Protein AF-K1SS74-F1 (afdb_monomer)

Foldseek 3Di:
DPQDPDPLDDQWRKDKDKDWDWDDDPDPDTDIDIAIEIETEEQAEPVSLVSCLVCVVVCCVVVVHDAYEYEHQRYHNGAADAPVSVVSCVVSVHQAYEYEPRNPVDPRCVVCVPPPRYDYPPVD

pLDDT: mean 86.56, std 16.72, range [30.09, 98.62]

Nearest PDB structures (foldseek):
  4b2o-assembly1_D  TM=9.610E-01  e=1.697E-08  Bacillus subtilis subsp. subtilis str. 168
  2cv9-assembly1_A  TM=9.437E-01  e=5.840E-08  Thermus thermophilus HB8
  1t71-assembly1_A  TM=9.663E-01  e=2.969E-07  Mycoplasmoides pneumoniae M129
  1t70-assembly4_H  TM=9.285E-01  e=5.689E-07  Deinococcus radiodurans R1 = ATCC 13939 = DSM 20539
  3l50-assembly2_B  TM=3.548E-01  e=5.535E-01  Homo sapiens

Sequence (124 aa):
MQNKKGPYGSFFVVIIVKFCYNKKGLFKQKRRIKLKILAIGDIVGEEGVRKAKEELPKIKQEEKIDFVIVNAENSAGGMGITTKIFNELKSMQVDVITMGNHTWGKKDIFGFINDKMLIIPANY

Radius of gyration: 16.4 Å; Cα contacts (8 Å, |Δi|>4): 217; chains: 1; bounding box: 48×27×38 Å

Solvent-accessible surface area (backbone 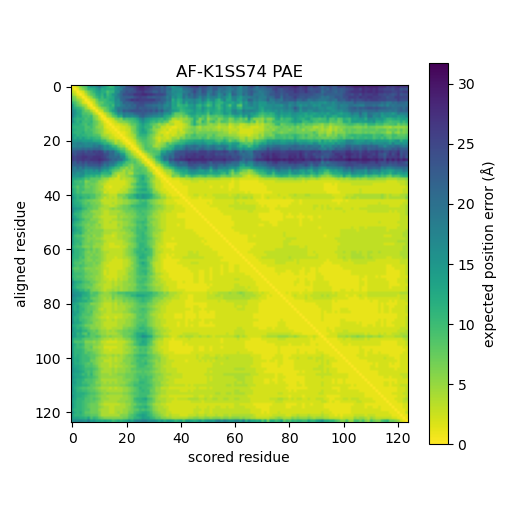atoms only — not comparable to full-atom values): 7114 Å² total; per-residue (Å²): 134,80,89,58,92,55,96,74,55,98,78,59,62,64,44,78,48,77,47,74,50,76,51,86,53,101,57,100,55,84,51,74,49,74,47,31,37,38,40,38,47,68,26,48,15,62,68,32,52,54,49,47,69,66,45,49,63,52,52,37,62,78,68,58,49,74,43,33,36,35,28,37,23,18,29,36,86,56,37,1,37,41,61,67,57,54,52,51,48,52,73,68,69,47,62,33,40,35,41,48,97,32,49,78,57,28,77,46,35,77,80,51,63,84,37,92,45,50,43,66,58,92,86,116

InterPro domains:
  IPR005235 Metallophosphoesterase, YmdB-like [PF13277] (38-124)
  IPR005235 Metallophosphoesterase, YmdB-like [PTHR36303] (35-124)
  IPR029052 Metallo-dependent phosphatase-like [G3DSA:3.60.21.10] (32-124)
  IPR029052 Metallo-dependent phosphatase-like [SSF56300] (35-124)

Structure (mmCIF, N/CA/C/O backbone):
data_AF-K1SS74-F1
#
_entry.id   AF-K1SS74-F1
#
loop_
_atom_site.group_PDB
_atom_site.id
_atom_site.type_symbol
_atom_site.label_atom_id
_atom_site.label_alt_id
_atom_site.label_comp_id
_atom_site.label_asym_id
_atom_site.label_entity_id
_atom_site.label_seq_id
_atom_site.pdbx_PDB_ins_code
_atom_site.Cartn_x
_atom_site.Cartn_y
_atom_site.Cartn_z
_atom_site.occupancy
_atom_site.B_iso_or_equiv
_atom_site.auth_seq_id
_atom_site.auth_comp_id
_atom_site.auth_asym_id
_atom_site.auth_atom_id
_atom_site.pdbx_PDB_model_num
ATOM 1 N N . MET A 1 1 ? -13.014 16.930 8.541 1.00 36.34 1 MET A N 1
ATOM 2 C CA . MET A 1 1 ? -11.717 16.299 8.217 1.00 36.34 1 MET A CA 1
ATOM 3 C C . MET A 1 1 ? -10.726 16.724 9.289 1.00 36.34 1 MET A C 1
ATOM 5 O O . MET A 1 1 ? -10.621 17.917 9.528 1.00 36.34 1 MET A O 1
ATOM 9 N N . GLN A 1 2 ? -10.087 15.798 10.008 1.00 30.09 2 GLN A N 1
ATOM 10 C CA . GLN A 1 2 ? -9.006 16.161 10.932 1.00 30.09 2 GLN A CA 1
ATOM 11 C C . GLN A 1 2 ? -7.688 15.980 10.182 1.00 30.09 2 GLN A C 1
ATOM 13 O O . GLN A 1 2 ? -7.180 14.869 10.115 1.00 30.09 2 GLN A O 1
ATOM 18 N N . ASN A 1 3 ? -7.170 17.055 9.585 1.00 37.59 3 ASN A N 1
ATOM 19 C CA . ASN A 1 3 ? -5.815 17.071 9.039 1.00 37.59 3 ASN A CA 1
ATOM 20 C C . ASN A 1 3 ? -4.864 17.396 10.198 1.00 37.59 3 ASN A C 1
ATOM 22 O O . ASN A 1 3 ? -4.495 18.545 10.426 1.00 37.59 3 ASN A O 1
ATOM 26 N N . LYS A 1 4 ? -4.603 16.401 11.047 1.00 38.41 4 LYS A N 1
ATOM 27 C CA . LYS A 1 4 ? -3.597 16.518 12.102 1.00 38.41 4 LYS A CA 1
ATOM 28 C C . LYS A 1 4 ? -2.275 16.057 11.501 1.00 38.41 4 LYS A C 1
ATOM 30 O O . LYS A 1 4 ? -2.246 14.993 10.892 1.00 38.41 4 LYS A O 1
ATOM 35 N N . LYS A 1 5 ? -1.186 16.803 11.725 1.00 44.75 5 LYS A N 1
ATOM 36 C CA . LYS A 1 5 ? 0.152 16.194 11.728 1.00 44.75 5 LYS A CA 1
ATOM 37 C C . LYS A 1 5 ? 0.086 15.086 12.779 1.00 44.75 5 LYS A C 1
ATOM 39 O O . LYS A 1 5 ? 0.029 15.377 13.972 1.00 44.75 5 LYS A O 1
ATOM 44 N N . GLY A 1 6 ? -0.118 13.852 12.327 1.00 49.50 6 GLY A N 1
ATOM 45 C CA . GLY A 1 6 ? -0.256 12.704 13.210 1.00 49.50 6 GLY A CA 1
ATOM 46 C C . GLY A 1 6 ? 1.061 12.448 13.944 1.00 49.50 6 GLY A C 1
ATOM 47 O O . GLY A 1 6 ? 2.102 12.948 13.518 1.00 49.50 6 GLY A O 1
ATOM 48 N N . PRO A 1 7 ? 1.049 11.650 15.020 1.00 55.34 7 PRO A N 1
ATOM 49 C CA . PRO A 1 7 ? 2.279 11.237 15.701 1.00 55.34 7 PRO A CA 1
ATOM 50 C C . PRO A 1 7 ? 3.232 10.428 14.790 1.00 55.34 7 PRO A C 1
ATOM 52 O O . PRO A 1 7 ? 4.391 10.229 15.135 1.00 55.34 7 PRO A O 1
ATOM 55 N N . TYR A 1 8 ? 2.772 10.019 13.603 1.00 56.16 8 TYR A N 1
ATOM 56 C CA . TYR A 1 8 ? 3.447 9.125 12.660 1.00 56.16 8 TYR A CA 1
ATOM 57 C C . TYR A 1 8 ? 4.259 9.865 11.573 1.00 56.16 8 TYR A C 1
ATOM 59 O O . TYR A 1 8 ? 4.152 9.552 10.392 1.00 56.16 8 TYR A O 1
ATOM 67 N N . GLY A 1 9 ? 5.056 10.872 11.951 1.00 53.91 9 GLY A N 1
ATOM 68 C CA . GLY A 1 9 ? 6.038 11.530 11.070 1.00 53.91 9 GLY A CA 1
ATOM 69 C C . GLY A 1 9 ? 5.490 12.278 9.833 1.00 53.91 9 GLY A C 1
ATOM 70 O O . GLY A 1 9 ? 4.350 12.137 9.408 1.00 53.91 9 GLY A O 1
ATOM 71 N N . SER A 1 10 ? 6.327 13.119 9.219 1.00 55.25 10 SER A N 1
ATOM 72 C CA . SER A 1 10 ? 5.938 14.032 8.122 1.00 55.25 10 SER A CA 1
ATOM 73 C C . SER A 1 10 ? 5.729 13.377 6.742 1.00 55.25 10 SER A C 1
ATOM 75 O O . SER A 1 10 ? 5.607 14.100 5.759 1.00 55.25 10 SER A O 1
ATOM 77 N N . PHE A 1 11 ? 5.741 12.044 6.632 1.00 54.69 11 PHE A N 1
ATOM 78 C CA . PHE A 1 11 ? 5.864 11.348 5.339 1.00 54.69 11 PHE A CA 1
ATOM 79 C C . PHE A 1 11 ? 4.585 10.674 4.839 1.00 54.69 11 PHE A C 1
ATOM 81 O O . PHE A 1 11 ? 4.524 10.320 3.668 1.00 54.69 11 PHE A O 1
ATOM 88 N N . PHE A 1 12 ? 3.558 10.539 5.681 1.00 61.94 12 PHE A N 1
ATOM 89 C CA . PHE A 1 12 ? 2.268 10.005 5.256 1.00 61.94 12 PHE A CA 1
ATOM 90 C C . PHE A 1 12 ? 1.166 11.021 5.503 1.00 61.94 12 PHE A C 1
ATOM 92 O O . PHE A 1 12 ? 0.932 11.454 6.633 1.00 61.94 12 PHE A O 1
ATOM 99 N N . VAL A 1 13 ? 0.425 11.350 4.447 1.00 65.00 13 VAL A N 1
ATOM 100 C CA . VAL A 1 13 ? -0.912 11.909 4.628 1.00 65.00 13 VAL A CA 1
ATOM 101 C C . VAL A 1 13 ? -1.811 10.745 5.032 1.00 65.00 13 VAL A C 1
ATOM 103 O O . VAL A 1 13 ? -2.227 9.940 4.201 1.00 65.00 13 VAL A O 1
ATOM 106 N N . VAL A 1 14 ? -2.043 10.628 6.337 1.00 75.94 14 VAL A N 1
ATOM 107 C CA . VAL A 1 14 ? -2.923 9.623 6.931 1.00 75.94 14 VAL A CA 1
ATOM 108 C C . VAL A 1 14 ? -4.304 10.225 7.129 1.00 75.94 14 VAL A C 1
ATOM 110 O O . VAL A 1 14 ? -4.469 11.207 7.856 1.00 75.94 14 VAL A O 1
ATOM 113 N N . ILE A 1 15 ? -5.317 9.603 6.530 1.00 81.38 15 ILE A N 1
ATOM 114 C CA . ILE A 1 15 ? -6.713 9.976 6.738 1.00 81.38 15 ILE A CA 1
ATOM 115 C C . ILE A 1 15 ? -7.437 8.804 7.390 1.00 81.38 15 ILE A C 1
ATOM 117 O O . ILE A 1 15 ? -7.603 7.743 6.796 1.00 81.38 15 ILE A O 1
ATOM 121 N N . ILE A 1 16 ? -7.912 9.019 8.618 1.00 85.19 16 ILE A N 1
ATOM 122 C CA . ILE A 1 16 ? -8.784 8.067 9.311 1.00 85.19 16 ILE A CA 1
ATOM 123 C C . ILE A 1 16 ? -10.225 8.542 9.174 1.00 85.19 16 ILE A C 1
ATOM 125 O O . ILE A 1 16 ? -10.624 9.561 9.750 1.00 85.19 16 ILE A O 1
ATOM 129 N N . VAL A 1 17 ? -11.025 7.775 8.441 1.00 85.75 17 VAL A N 1
ATOM 130 C CA . VAL A 1 17 ? -12.452 8.028 8.251 1.00 85.75 17 VAL A CA 1
ATOM 131 C C . VAL A 1 17 ? -13.246 7.126 9.188 1.00 85.75 17 VAL A C 1
ATOM 133 O O . VAL A 1 17 ? -13.107 5.905 9.176 1.00 85.75 17 VAL A O 1
ATOM 136 N N . LYS A 1 18 ? -14.087 7.733 10.031 1.00 85.44 18 LYS A N 1
ATOM 137 C CA . LYS A 1 18 ? -14.937 7.020 10.993 1.00 85.44 18 LYS A CA 1
ATOM 138 C C . LYS A 1 18 ? -16.370 7.012 10.480 1.00 85.44 18 LYS A C 1
ATOM 140 O O . LYS A 1 18 ? -17.037 8.044 10.504 1.00 85.44 18 LYS A O 1
ATOM 145 N N . PHE A 1 19 ? -16.855 5.847 10.079 1.00 83.56 19 PHE A N 1
ATOM 146 C CA . PHE A 1 19 ? -18.253 5.631 9.745 1.00 83.56 19 PHE A CA 1
ATOM 147 C C . PHE A 1 19 ? -18.996 5.105 10.961 1.00 83.56 19 PHE A C 1
ATOM 149 O O . PHE A 1 19 ? -18.510 4.254 11.707 1.00 83.56 19 PHE A O 1
ATOM 156 N N . CYS A 1 20 ? -20.204 5.611 11.169 1.00 80.31 20 CYS A N 1
ATOM 157 C CA . CYS A 1 20 ? -21.086 5.098 12.192 1.00 80.31 20 CYS A CA 1
ATOM 158 C C . CYS A 1 20 ? -22.493 4.992 11.629 1.00 80.31 20 CYS A C 1
ATOM 160 O O . CYS A 1 20 ? -23.053 5.994 11.194 1.00 80.31 20 CYS A O 1
ATOM 162 N N . TYR A 1 21 ? -23.060 3.790 11.654 1.00 76.56 21 TYR A N 1
ATOM 163 C CA . TYR A 1 21 ? -24.411 3.561 11.164 1.00 76.56 21 TYR A CA 1
ATOM 164 C C . TYR A 1 21 ? -25.227 2.746 12.163 1.00 76.56 21 TYR A C 1
ATOM 166 O O . TYR A 1 21 ? -24.700 2.019 13.013 1.00 76.56 21 TYR A O 1
ATOM 174 N N . ASN A 1 22 ? -26.543 2.911 12.074 1.00 74.50 22 ASN A N 1
ATOM 175 C CA . ASN A 1 22 ? -27.495 2.237 12.938 1.00 74.50 22 ASN A CA 1
ATOM 176 C C . ASN A 1 22 ? -28.130 1.094 12.149 1.00 74.50 22 ASN A C 1
ATOM 178 O O . ASN A 1 22 ? -28.894 1.335 11.214 1.00 74.50 22 ASN A O 1
ATOM 182 N N . LYS A 1 23 ? -27.805 -0.152 12.498 1.00 65.44 23 LYS A N 1
ATOM 183 C CA . LYS A 1 23 ? -28.411 -1.308 11.836 1.00 65.44 23 LYS A CA 1
ATOM 184 C C . LYS A 1 23 ? -29.806 -1.521 12.430 1.00 65.44 23 LYS A C 1
ATOM 186 O O . LYS A 1 23 ? -29.928 -1.821 13.618 1.00 65.44 23 LYS A O 1
ATOM 191 N N . LYS A 1 24 ? -30.866 -1.347 11.631 1.00 61.84 24 LYS A N 1
ATOM 192 C CA . LYS A 1 24 ? -32.221 -1.771 12.020 1.00 61.84 24 LYS A CA 1
ATOM 193 C C . LYS A 1 24 ? -32.277 -3.299 11.920 1.00 61.84 24 LYS A C 1
ATOM 195 O O . LYS A 1 24 ? -32.344 -3.840 10.824 1.00 61.84 24 LYS A O 1
ATOM 200 N N . GLY A 1 25 ? -32.162 -3.987 13.053 1.00 57.50 25 GLY A N 1
ATOM 201 C CA . GLY A 1 25 ? -32.425 -5.425 13.141 1.00 57.50 25 GLY A CA 1
ATOM 202 C C . GLY A 1 25 ? -33.927 -5.706 13.229 1.00 57.50 25 GLY A C 1
ATOM 203 O O . GLY A 1 25 ? -34.669 -4.892 13.777 1.00 57.50 25 GLY A O 1
ATOM 204 N N . LEU A 1 26 ? -34.358 -6.866 12.717 1.00 58.91 26 LEU A N 1
ATOM 205 C CA . LEU A 1 26 ? -35.749 -7.349 12.775 1.00 58.91 26 LEU A CA 1
ATOM 206 C C . LEU A 1 26 ? -36.257 -7.546 14.221 1.00 58.91 26 LEU A C 1
ATOM 208 O O . LEU A 1 26 ? -37.457 -7.531 14.465 1.00 58.91 26 LEU A O 1
ATOM 212 N N . PHE A 1 27 ? -35.341 -7.668 15.188 1.00 64.19 27 PHE A N 1
ATOM 213 C CA . PHE A 1 27 ? -35.621 -7.673 16.621 1.00 64.19 27 PHE A CA 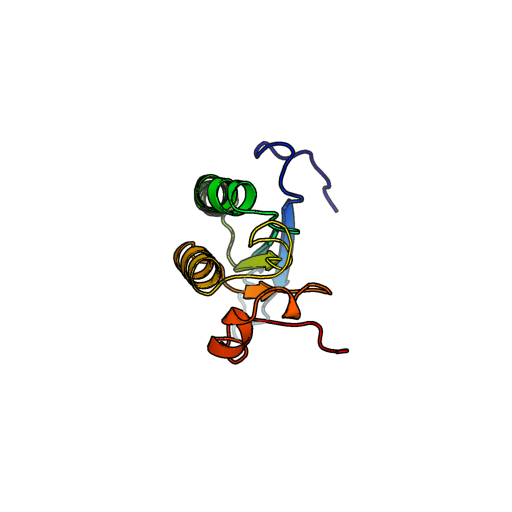1
ATOM 214 C C . PHE A 1 27 ? -34.979 -6.454 17.297 1.00 64.19 27 PHE A C 1
ATOM 216 O O . PHE A 1 27 ? -33.885 -6.012 16.944 1.00 64.19 27 PHE A O 1
ATOM 223 N N . LYS A 1 28 ? -35.705 -5.899 18.268 1.00 54.97 28 LYS A N 1
ATOM 224 C CA . LYS A 1 28 ? -35.634 -4.552 18.860 1.00 54.97 28 LYS A CA 1
ATOM 225 C C . LYS A 1 28 ? -34.346 -4.230 19.656 1.00 54.97 28 LYS A C 1
ATOM 227 O O . LYS A 1 28 ? -34.427 -3.755 20.782 1.00 54.97 28 LYS A O 1
ATOM 232 N N . GLN A 1 29 ? -33.153 -4.418 19.084 1.00 57.91 29 GLN A N 1
ATOM 233 C CA . GLN A 1 29 ? -31.900 -3.857 19.612 1.00 57.91 29 GLN A CA 1
ATOM 234 C C . GLN A 1 29 ? -31.169 -3.024 18.551 1.00 57.91 29 GLN A C 1
ATOM 236 O O . GLN A 1 29 ? -30.640 -3.546 17.570 1.00 57.91 29 GLN A O 1
ATOM 241 N N . LYS A 1 30 ? -31.104 -1.703 18.766 1.00 56.66 30 LYS A N 1
ATOM 242 C CA . LYS A 1 30 ? -30.266 -0.788 17.976 1.00 56.66 30 LYS A CA 1
ATOM 243 C C . LYS A 1 30 ? -28.796 -1.024 18.338 1.00 56.66 30 LYS A C 1
ATOM 245 O O . LYS A 1 30 ? -28.318 -0.496 19.339 1.00 56.66 30 LYS A O 1
ATOM 250 N N . ARG A 1 31 ? -28.065 -1.802 17.533 1.00 66.88 31 ARG A N 1
ATOM 251 C CA . ARG A 1 31 ? -26.597 -1.876 17.622 1.00 66.88 31 ARG A CA 1
ATOM 252 C C . ARG A 1 31 ? -25.975 -0.807 16.730 1.00 66.88 31 ARG A C 1
ATOM 254 O O . ARG A 1 31 ? -26.174 -0.799 15.515 1.00 66.88 31 ARG A O 1
ATOM 261 N N . ARG A 1 32 ? -25.203 0.088 17.349 1.00 74.12 32 ARG A N 1
ATOM 262 C CA . ARG A 1 32 ? -24.441 1.123 16.653 1.00 74.12 32 ARG A CA 1
ATOM 263 C C . ARG A 1 32 ? -23.100 0.546 16.210 1.00 74.12 32 ARG A C 1
ATOM 265 O O . ARG A 1 32 ? -22.228 0.324 17.045 1.00 74.12 32 ARG A O 1
ATOM 272 N N . ILE A 1 33 ? -22.947 0.304 14.912 1.00 76.44 33 ILE A N 1
ATOM 273 C CA . ILE A 1 33 ? -21.701 -0.211 14.337 1.00 76.44 33 ILE A CA 1
ATOM 274 C C . ILE A 1 33 ? -20.801 0.981 14.011 1.00 76.44 33 ILE A C 1
ATOM 276 O O . ILE A 1 33 ? -21.272 2.016 13.524 1.00 76.44 33 ILE A O 1
ATOM 280 N N . LYS A 1 34 ? -19.514 0.854 14.334 1.00 85.38 34 LYS A N 1
ATOM 281 C CA . LYS A 1 34 ? -18.472 1.812 13.965 1.00 85.38 34 LYS A CA 1
ATOM 282 C C . LYS A 1 34 ? -17.478 1.095 13.065 1.00 85.38 34 LYS A C 1
ATOM 284 O O . LYS A 1 34 ? -17.042 0.015 13.433 1.00 85.38 34 LYS A O 1
ATOM 289 N N . LEU A 1 35 ? -17.165 1.705 11.929 1.00 91.38 35 LEU A N 1
ATOM 290 C CA . LEU A 1 35 ? -16.141 1.256 10.994 1.00 91.38 35 LEU A CA 1
ATOM 291 C C . LEU A 1 35 ? -15.088 2.359 10.891 1.00 91.38 35 LEU A C 1
ATOM 293 O O . LEU A 1 35 ? -15.433 3.528 10.691 1.00 91.38 35 LEU A O 1
ATOM 297 N N . LYS A 1 36 ? -13.818 2.005 11.041 1.00 93.75 36 LYS A N 1
ATOM 298 C CA . LYS A 1 36 ? -12.681 2.903 10.868 1.00 93.75 36 LYS A CA 1
ATOM 299 C C . LYS A 1 36 ? -11.869 2.475 9.657 1.00 93.75 36 LYS A C 1
ATOM 301 O O . LYS A 1 36 ? -11.271 1.404 9.653 1.00 93.75 36 LYS A O 1
ATOM 306 N N . ILE A 1 37 ? -11.829 3.348 8.661 1.00 95.12 37 ILE A N 1
ATOM 307 C CA . ILE A 1 37 ? -11.032 3.164 7.452 1.00 95.12 37 ILE A CA 1
ATOM 308 C C . ILE A 1 37 ? -9.788 4.040 7.558 1.00 95.12 37 ILE A C 1
ATOM 310 O O . ILE A 1 37 ? -9.898 5.230 7.860 1.00 95.12 37 ILE A O 1
ATOM 314 N N . LEU A 1 38 ? -8.624 3.453 7.302 1.00 95.06 38 LEU A N 1
ATOM 315 C CA . LEU A 1 38 ? -7.358 4.147 7.122 1.00 95.06 38 LEU A CA 1
ATOM 316 C C . LEU A 1 38 ? -7.072 4.261 5.627 1.00 95.06 38 LEU A C 1
ATOM 318 O O . LEU A 1 38 ? -6.944 3.245 4.953 1.00 95.06 38 LEU A O 1
ATOM 322 N N . ALA A 1 39 ? -6.945 5.484 5.125 1.00 95.19 39 ALA A N 1
ATOM 323 C CA . ALA A 1 39 ? -6.424 5.751 3.792 1.00 95.19 39 ALA A CA 1
ATOM 324 C C . ALA A 1 39 ? -5.044 6.403 3.916 1.00 95.19 39 ALA A C 1
ATOM 326 O O . ALA A 1 39 ? -4.891 7.420 4.602 1.00 95.19 39 ALA A O 1
ATOM 327 N N . ILE A 1 40 ? -4.052 5.799 3.270 1.00 93.56 40 ILE A N 1
ATOM 328 C CA . ILE A 1 40 ? -2.685 6.304 3.170 1.00 93.56 40 ILE A CA 1
ATOM 329 C C . ILE A 1 40 ? -2.509 6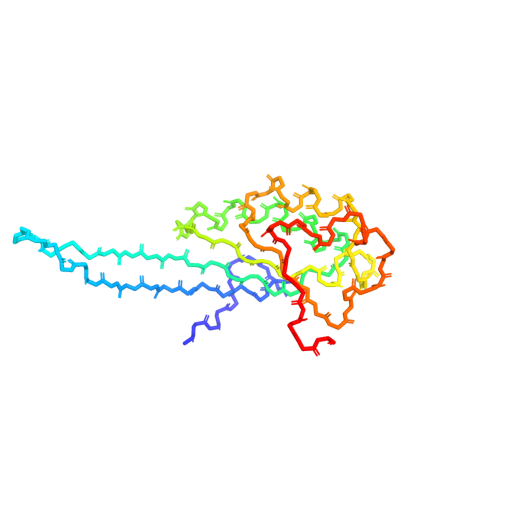.851 1.756 1.00 93.56 40 ILE A C 1
ATOM 331 O O . ILE A 1 40 ? -2.808 6.156 0.782 1.00 93.56 40 ILE A O 1
ATOM 335 N N . GLY A 1 41 ? -2.052 8.102 1.661 1.00 90.38 41 GLY A N 1
ATOM 336 C CA . GLY A 1 41 ? -1.652 8.704 0.388 1.00 90.38 41 GLY A CA 1
ATOM 337 C C . GLY A 1 41 ? -0.446 8.002 -0.242 1.00 90.38 41 GLY A C 1
ATOM 338 O O . GLY A 1 41 ? -0.047 6.919 0.179 1.00 90.38 41 GLY A O 1
ATOM 339 N N . ASP A 1 42 ? 0.142 8.626 -1.252 1.00 92.44 42 ASP A N 1
ATOM 340 C CA . ASP A 1 42 ? 1.215 8.029 -2.042 1.00 92.44 42 ASP A CA 1
ATOM 341 C C . ASP A 1 42 ? 2.379 7.512 -1.193 1.00 92.44 42 ASP A C 1
ATOM 343 O O . ASP A 1 42 ? 3.093 8.264 -0.525 1.00 92.44 42 ASP A O 1
ATOM 347 N N . ILE A 1 43 ? 2.606 6.204 -1.274 1.00 95.12 43 ILE A N 1
ATOM 348 C CA . ILE A 1 43 ? 3.847 5.583 -0.833 1.00 95.12 43 ILE A CA 1
ATOM 349 C C . ILE A 1 43 ? 4.890 5.849 -1.916 1.00 95.12 43 ILE A C 1
ATOM 351 O O . ILE A 1 43 ? 4.765 5.353 -3.035 1.00 95.12 43 ILE A O 1
ATOM 355 N N . VAL A 1 44 ? 5.920 6.627 -1.576 1.00 95.44 44 VAL A N 1
ATOM 356 C CA . VAL A 1 44 ? 6.960 7.057 -2.520 1.00 95.44 44 VAL A CA 1
ATOM 357 C C . VAL A 1 44 ? 8.283 6.354 -2.228 1.00 95.44 44 VAL A C 1
ATOM 359 O O . VAL A 1 44 ? 8.883 6.551 -1.169 1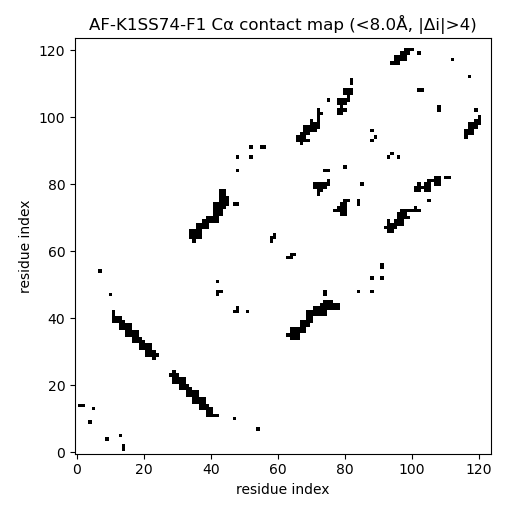.00 95.44 44 VAL A O 1
ATOM 362 N N . GLY A 1 45 ? 8.749 5.568 -3.197 1.00 95.44 45 GLY A N 1
ATOM 363 C CA . GLY A 1 45 ? 10.028 4.865 -3.164 1.00 95.44 45 GLY A CA 1
ATOM 364 C C . GLY A 1 45 ? 10.165 3.822 -2.052 1.00 95.44 45 GLY A C 1
ATOM 365 O O . GLY A 1 45 ? 9.277 3.591 -1.227 1.00 95.44 45 GLY A O 1
ATOM 366 N N . GLU A 1 46 ? 11.343 3.211 -2.007 1.00 93.25 46 GLU A N 1
ATOM 367 C CA . GLU A 1 46 ? 11.698 2.134 -1.082 1.00 93.25 46 GLU A CA 1
ATOM 368 C C . GLU A 1 46 ? 11.641 2.602 0.377 1.00 93.25 46 GLU A C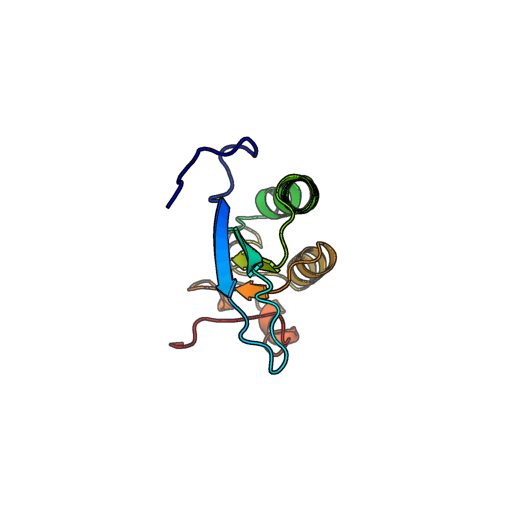 1
ATOM 370 O O . GLU A 1 46 ? 11.226 1.856 1.262 1.00 93.25 46 GLU A O 1
ATOM 375 N N . GLU A 1 47 ? 11.999 3.862 0.628 1.00 92.31 47 GLU A N 1
ATOM 376 C CA . GLU A 1 47 ? 11.927 4.465 1.959 1.00 92.31 47 GLU A CA 1
ATOM 377 C C . GLU A 1 47 ? 10.475 4.642 2.433 1.00 92.31 47 GLU A C 1
ATOM 379 O O . GLU A 1 47 ? 10.176 4.419 3.609 1.00 92.31 47 GLU A O 1
ATOM 384 N N . GLY A 1 48 ? 9.554 4.986 1.525 1.00 93.38 48 GLY A N 1
ATOM 385 C CA . GLY A 1 48 ? 8.123 5.014 1.813 1.00 93.38 48 GLY A CA 1
ATOM 386 C C . GLY A 1 48 ? 7.597 3.625 2.169 1.00 93.38 48 GLY A C 1
ATOM 387 O O . GLY A 1 48 ? 6.904 3.466 3.172 1.00 93.38 48 GLY A O 1
ATOM 388 N N . VAL A 1 49 ? 7.978 2.602 1.399 1.00 94.69 49 VAL A N 1
ATOM 389 C CA . VAL A 1 49 ? 7.583 1.207 1.664 1.00 94.69 49 VAL A CA 1
ATOM 390 C C . VAL A 1 49 ? 8.130 0.724 3.011 1.00 94.69 49 VAL A C 1
ATOM 392 O O . VAL A 1 49 ? 7.388 0.145 3.808 1.00 94.69 49 VAL A O 1
ATOM 395 N N . ARG A 1 50 ? 9.403 1.014 3.315 1.00 94.50 50 ARG A N 1
ATOM 396 C CA . ARG A 1 50 ? 10.041 0.661 4.593 1.00 94.50 50 ARG A CA 1
ATOM 397 C C . ARG A 1 50 ? 9.311 1.293 5.775 1.00 94.50 50 ARG A C 1
ATOM 399 O O . ARG A 1 50 ? 8.965 0.592 6.722 1.00 94.50 50 ARG A O 1
ATOM 406 N N . LYS A 1 51 ? 9.019 2.594 5.709 1.00 91.94 51 LYS A N 1
ATOM 407 C CA . LYS A 1 51 ? 8.272 3.281 6.771 1.00 91.94 51 LYS A CA 1
ATOM 408 C C . LYS A 1 51 ? 6.847 2.754 6.909 1.00 91.94 51 LYS A C 1
ATOM 410 O O . LYS A 1 51 ? 6.379 2.579 8.029 1.00 91.94 51 LYS A O 1
ATOM 415 N N . ALA A 1 52 ? 6.162 2.465 5.801 1.00 92.56 52 ALA A N 1
ATOM 416 C CA . ALA A 1 52 ? 4.820 1.887 5.846 1.00 92.56 52 ALA A CA 1
ATOM 417 C C . ALA A 1 52 ? 4.834 0.542 6.586 1.00 92.56 52 ALA A C 1
ATOM 419 O O . ALA A 1 52 ? 3.987 0.306 7.443 1.00 92.56 52 ALA A O 1
ATOM 420 N N . LYS A 1 53 ? 5.848 -0.294 6.336 1.00 93.44 53 LYS A N 1
ATOM 421 C CA . LYS A 1 53 ? 6.053 -1.568 7.038 1.00 93.44 53 LYS A CA 1
ATOM 422 C C . LYS A 1 53 ? 6.221 -1.406 8.551 1.00 93.44 53 LYS A C 1
ATOM 424 O O . LYS A 1 53 ? 5.753 -2.253 9.307 1.00 93.44 53 LYS A O 1
ATOM 429 N N . GLU A 1 54 ? 6.886 -0.340 8.984 1.00 91.81 54 GLU A N 1
ATOM 430 C CA . GLU A 1 54 ? 7.158 -0.057 10.398 1.00 91.81 54 GLU A CA 1
ATOM 431 C C . GLU A 1 54 ? 5.951 0.549 11.124 1.00 91.81 54 GLU A C 1
ATOM 433 O O . GLU A 1 54 ? 5.652 0.169 12.258 1.00 91.81 54 GLU A O 1
ATOM 438 N N . GLU A 1 55 ? 5.248 1.478 10.477 1.00 91.19 55 GLU A N 1
ATOM 439 C CA . GLU A 1 55 ? 4.229 2.309 11.124 1.00 91.19 55 GLU A CA 1
ATOM 440 C C . GLU A 1 55 ? 2.805 1.776 10.950 1.00 91.19 55 GLU A C 1
ATOM 442 O O . GLU A 1 55 ? 1.995 1.886 11.873 1.00 91.19 55 GLU A O 1
ATOM 447 N N . LEU A 1 56 ? 2.479 1.155 9.809 1.00 91.81 56 LEU A N 1
ATOM 448 C CA . LEU A 1 56 ? 1.118 0.689 9.531 1.00 91.81 56 LEU A CA 1
ATOM 449 C C . LEU A 1 56 ? 0.586 -0.269 10.615 1.00 91.81 56 LEU A C 1
ATOM 451 O O . LEU A 1 56 ? -0.536 -0.049 11.078 1.00 91.81 56 LEU A O 1
ATOM 455 N N . PRO A 1 57 ? 1.343 -1.279 11.094 1.00 91.38 57 PRO A N 1
ATOM 456 C CA . PRO A 1 57 ? 0.861 -2.157 12.159 1.00 91.38 57 PRO A CA 1
ATOM 457 C C . PRO A 1 57 ? 0.534 -1.404 13.458 1.00 91.38 57 PRO A C 1
ATOM 459 O O . PRO A 1 57 ? -0.486 -1.690 14.088 1.00 91.38 57 PRO A O 1
ATOM 462 N N . LYS A 1 58 ? 1.353 -0.405 13.821 1.00 90.88 58 LYS A N 1
ATOM 463 C CA . LYS A 1 58 ? 1.160 0.423 15.023 1.00 90.88 58 LYS A CA 1
ATOM 464 C C . LYS A 1 58 ? -0.116 1.251 14.905 1.00 90.88 58 LYS A C 1
ATOM 466 O O . LYS A 1 58 ? -0.980 1.172 15.775 1.00 90.88 58 LYS A O 1
ATOM 471 N N . ILE A 1 59 ? -0.289 1.950 13.778 1.00 90.69 59 ILE A N 1
ATOM 472 C CA . ILE A 1 59 ? -1.486 2.757 13.494 1.00 90.69 59 ILE A CA 1
ATOM 473 C C . ILE A 1 59 ? -2.739 1.878 13.535 1.00 90.69 59 ILE A C 1
ATOM 475 O O . ILE A 1 59 ? -3.730 2.242 14.171 1.00 90.69 59 ILE A O 1
ATOM 479 N N . LYS A 1 60 ? -2.706 0.703 12.889 1.00 91.50 60 LYS A N 1
ATOM 480 C CA . LYS A 1 60 ? -3.843 -0.229 12.888 1.00 91.50 60 LYS A CA 1
ATOM 481 C C . LYS A 1 60 ? -4.253 -0.620 14.306 1.00 91.50 60 LYS A C 1
ATOM 483 O O . LYS A 1 60 ? -5.448 -0.618 14.607 1.00 91.50 60 LYS A O 1
ATOM 488 N N . GLN A 1 61 ? -3.280 -0.925 15.164 1.00 92.19 61 GLN A N 1
ATOM 489 C CA . GLN A 1 61 ? -3.519 -1.339 16.544 1.00 92.19 61 GLN A CA 1
ATOM 490 C C . GLN A 1 61 ? -4.029 -0.185 17.419 1.00 92.19 61 GLN A C 1
ATOM 492 O O . GLN A 1 61 ? -5.061 -0.324 18.077 1.00 92.19 61 GLN A O 1
ATOM 497 N N . GLU A 1 62 ? -3.334 0.952 17.413 1.00 91.75 62 GLU A N 1
ATOM 498 C CA . GLU A 1 62 ? -3.646 2.117 18.251 1.00 91.75 62 GLU A CA 1
ATOM 499 C C . GLU A 1 62 ? -5.013 2.708 17.903 1.00 91.75 62 GLU A C 1
ATOM 501 O O . GLU A 1 62 ? -5.852 2.962 18.774 1.00 91.75 62 GLU A O 1
ATOM 506 N N . GLU A 1 63 ? -5.282 2.855 16.607 1.00 90.69 63 GLU A N 1
ATOM 507 C CA . GLU A 1 63 ? -6.516 3.454 16.123 1.00 90.69 63 GLU A CA 1
ATOM 508 C C . GLU A 1 63 ? -7.631 2.437 15.905 1.00 90.69 63 GLU A C 1
ATOM 510 O O . GLU A 1 63 ? -8.752 2.852 15.613 1.00 90.69 63 GLU A O 1
ATOM 515 N N . LYS A 1 64 ? -7.398 1.137 16.130 1.00 92.62 64 LYS A N 1
ATOM 516 C CA . LYS A 1 64 ? -8.391 0.064 15.928 1.00 92.62 64 LYS A CA 1
ATOM 517 C C . LYS A 1 64 ? -9.004 0.145 14.527 1.00 92.62 64 LYS A C 1
ATOM 519 O O . LYS A 1 64 ? -10.213 0.323 14.384 1.00 92.62 64 LYS A O 1
ATOM 524 N N . ILE A 1 65 ? -8.137 0.155 13.519 1.00 94.44 65 ILE A N 1
ATOM 525 C CA . ILE A 1 65 ? -8.519 0.272 12.111 1.00 94.44 65 ILE A CA 1
ATOM 526 C C . ILE A 1 65 ? -9.113 -1.050 11.629 1.00 94.44 65 ILE A C 1
ATOM 528 O O . ILE A 1 65 ? -8.532 -2.108 11.857 1.00 94.44 65 ILE A O 1
ATOM 532 N N . ASP A 1 66 ? -10.238 -0.962 10.926 1.00 95.06 66 ASP A N 1
ATOM 533 C CA . ASP A 1 66 ? -10.969 -2.115 10.398 1.00 95.06 66 ASP A CA 1
ATOM 534 C C . ASP A 1 66 ? -10.660 -2.380 8.915 1.00 95.06 66 ASP A C 1
ATOM 536 O O . ASP A 1 66 ? -10.862 -3.495 8.446 1.00 95.06 66 ASP A O 1
ATOM 540 N N . PHE A 1 67 ? -10.216 -1.359 8.170 1.00 95.94 67 PHE A N 1
ATOM 541 C CA . PHE A 1 67 ? -9.935 -1.450 6.733 1.00 95.94 67 PHE A CA 1
ATOM 542 C C . PHE A 1 67 ? -8.831 -0.473 6.311 1.00 95.94 67 PHE A C 1
ATOM 544 O O . PHE A 1 67 ? -8.850 0.688 6.728 1.00 95.94 67 PHE A O 1
ATOM 551 N N . VAL A 1 68 ? -7.894 -0.913 5.472 1.00 96.69 68 VAL A N 1
ATOM 552 C CA . VAL A 1 68 ? -6.712 -0.153 5.045 1.00 96.69 68 VAL A CA 1
ATOM 553 C C . VAL A 1 68 ? -6.648 -0.034 3.524 1.00 96.69 68 VAL A C 1
ATOM 55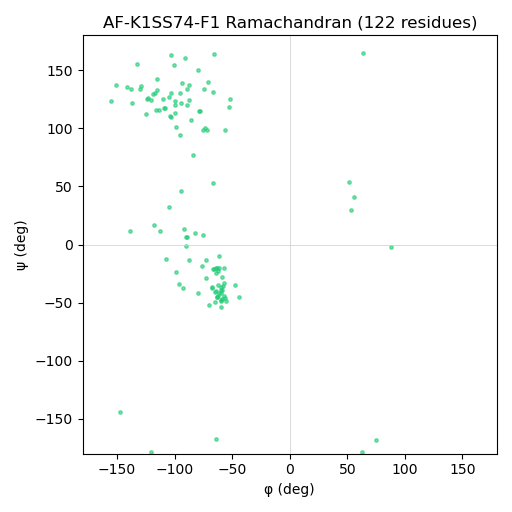5 O O . VAL A 1 68 ? -6.608 -1.031 2.807 1.00 96.69 68 VAL A O 1
ATOM 558 N N . ILE A 1 69 ? -6.552 1.206 3.050 1.00 97.38 69 ILE A N 1
ATOM 559 C CA . ILE A 1 69 ? -6.328 1.573 1.651 1.00 97.38 69 ILE A CA 1
ATOM 560 C C . ILE A 1 69 ? -4.969 2.265 1.554 1.00 97.38 69 ILE A C 1
ATOM 562 O O . ILE A 1 69 ? -4.687 3.169 2.346 1.00 97.38 69 ILE A O 1
ATOM 566 N N . VAL A 1 70 ? -4.145 1.882 0.581 1.00 97.12 70 VAL A N 1
ATOM 567 C CA . VAL A 1 70 ? -2.861 2.546 0.302 1.00 97.12 70 VAL A CA 1
ATOM 568 C C . VAL A 1 70 ? -2.749 2.903 -1.173 1.00 97.12 70 VAL A C 1
ATOM 570 O O . VAL A 1 70 ? -3.055 2.069 -2.022 1.00 97.12 70 VAL A O 1
ATOM 573 N N . ASN A 1 71 ? -2.272 4.109 -1.486 1.00 97.75 71 ASN A N 1
ATOM 574 C CA . ASN A 1 71 ? -1.835 4.431 -2.842 1.00 97.75 71 ASN A CA 1
ATOM 575 C C . ASN A 1 71 ? -0.357 4.048 -3.014 1.00 97.75 71 ASN A C 1
ATOM 577 O O . ASN A 1 71 ? 0.497 4.484 -2.242 1.00 97.75 71 ASN A O 1
ATOM 581 N N . ALA A 1 72 ? -0.052 3.226 -4.018 1.00 97.81 72 ALA A N 1
ATOM 582 C CA . ALA A 1 72 ? 1.296 2.725 -4.280 1.00 97.81 72 ALA A CA 1
ATOM 583 C C . ALA A 1 72 ? 1.856 3.148 -5.649 1.00 97.81 72 ALA A C 1
ATOM 585 O O . ALA A 1 72 ? 2.837 2.561 -6.113 1.00 97.81 72 ALA A O 1
ATOM 586 N N . GLU A 1 73 ? 1.277 4.163 -6.298 1.00 98.12 73 GLU A N 1
ATOM 587 C CA . GLU A 1 73 ? 1.661 4.545 -7.661 1.00 98.12 73 GLU A CA 1
ATOM 588 C C . GLU A 1 73 ? 3.101 5.038 -7.802 1.00 98.12 73 GLU A C 1
ATOM 590 O O . GLU A 1 73 ? 3.647 4.997 -8.897 1.00 98.12 73 GLU A O 1
ATOM 595 N N . ASN A 1 74 ? 3.720 5.472 -6.705 1.00 97.69 74 ASN A N 1
ATOM 596 C CA . ASN A 1 74 ? 5.080 6.007 -6.659 1.00 97.69 74 ASN A CA 1
ATOM 597 C C . ASN A 1 74 ? 6.044 5.091 -5.889 1.00 97.69 74 ASN A C 1
ATOM 599 O O . ASN A 1 74 ? 7.167 5.483 -5.563 1.00 97.69 74 ASN A O 1
ATOM 603 N N . SER A 1 75 ? 5.619 3.867 -5.575 1.00 97.31 75 SER A N 1
ATOM 604 C CA . SER A 1 75 ? 6.294 3.019 -4.590 1.00 97.31 75 SER A CA 1
ATOM 605 C C . SER A 1 75 ? 7.623 2.437 -5.077 1.00 97.31 75 SER A C 1
ATOM 607 O O . SER A 1 75 ? 8.527 2.239 -4.270 1.00 97.31 75 SER A O 1
ATOM 609 N N . ALA A 1 76 ? 7.789 2.210 -6.383 1.00 97.81 76 ALA A N 1
ATOM 610 C CA . ALA A 1 76 ? 9.015 1.667 -6.965 1.00 97.81 76 ALA A CA 1
ATOM 611 C C . ALA A 1 76 ? 9.904 2.765 -7.562 1.00 97.81 76 ALA A C 1
ATOM 613 O O . ALA A 1 76 ? 9.660 3.225 -8.680 1.00 97.81 76 ALA A O 1
ATOM 614 N N . GLY A 1 77 ? 10.959 3.177 -6.852 1.00 94.56 77 GLY A N 1
ATOM 615 C CA . GLY A 1 77 ? 11.866 4.233 -7.318 1.00 94.56 77 GLY A CA 1
ATOM 616 C C . GLY A 1 77 ? 11.162 5.537 -7.725 1.00 94.56 77 GLY A C 1
ATOM 617 O O . GLY A 1 77 ? 11.626 6.218 -8.636 1.00 94.56 77 GLY A O 1
ATOM 618 N N . GLY A 1 78 ? 10.015 5.851 -7.110 1.00 95.06 78 GLY A N 1
ATOM 619 C CA . GLY A 1 78 ? 9.236 7.064 -7.371 1.00 95.06 78 GLY A CA 1
ATOM 620 C C . GLY A 1 78 ? 8.210 6.978 -8.506 1.00 95.06 78 GLY A C 1
ATOM 621 O O . GLY A 1 78 ? 7.512 7.959 -8.723 1.00 95.06 78 GLY A O 1
ATOM 622 N N . MET A 1 79 ? 8.096 5.856 -9.231 1.00 97.50 79 MET A N 1
ATOM 623 C CA . MET A 1 79 ? 7.121 5.702 -10.323 1.00 97.50 79 MET A CA 1
ATOM 624 C C . MET A 1 79 ? 6.776 4.227 -10.576 1.00 97.50 79 MET A C 1
ATOM 626 O O . MET A 1 79 ? 7.641 3.418 -10.902 1.00 97.50 79 MET A O 1
ATOM 630 N N . GLY A 1 80 ? 5.495 3.885 -10.508 1.00 98.12 80 GLY A N 1
ATOM 631 C CA . GLY A 1 80 ? 4.973 2.529 -10.631 1.00 98.12 80 GLY A CA 1
ATOM 632 C C . GLY A 1 80 ? 5.206 1.669 -9.387 1.00 98.12 80 GLY A C 1
ATOM 633 O O . GLY A 1 80 ? 5.592 2.144 -8.318 1.00 98.12 80 GLY A O 1
ATOM 634 N N . ILE A 1 81 ? 4.967 0.369 -9.546 1.00 98.62 81 ILE A N 1
ATOM 635 C CA . ILE A 1 81 ? 5.042 -0.640 -8.485 1.00 98.62 81 ILE A CA 1
ATOM 636 C C . ILE A 1 81 ? 5.655 -1.931 -9.040 1.00 98.62 81 ILE A C 1
ATOM 638 O O . ILE A 1 81 ? 5.307 -2.369 -10.134 1.00 98.62 81 ILE A O 1
ATOM 642 N N . THR A 1 82 ? 6.582 -2.546 -8.303 1.00 98.62 82 THR A N 1
ATOM 643 C CA . THR A 1 82 ? 7.156 -3.858 -8.660 1.00 98.62 82 THR A CA 1
ATOM 644 C C . THR A 1 82 ? 6.362 -4.996 -8.029 1.00 98.62 82 THR A C 1
ATOM 646 O O . THR A 1 82 ? 5.694 -4.804 -7.010 1.00 98.62 82 THR A O 1
ATOM 649 N N . THR A 1 83 ? 6.492 -6.217 -8.558 1.00 98.38 83 THR A N 1
ATOM 650 C CA . THR A 1 83 ? 5.868 -7.411 -7.953 1.00 98.38 83 THR A CA 1
ATOM 651 C C . THR A 1 83 ? 6.332 -7.618 -6.508 1.00 98.38 83 THR A C 1
ATOM 653 O O . THR A 1 83 ? 5.548 -8.018 -5.647 1.00 98.38 83 THR A O 1
ATOM 656 N N . LYS A 1 84 ? 7.600 -7.297 -6.218 1.00 98.31 84 LYS A N 1
ATOM 657 C CA . LYS A 1 84 ? 8.161 -7.353 -4.863 1.00 98.31 84 LYS A CA 1
ATOM 658 C C . LYS A 1 84 ? 7.400 -6.432 -3.908 1.00 98.31 84 LYS A C 1
ATOM 660 O O . LYS A 1 84 ? 6.907 -6.904 -2.888 1.00 98.31 84 LYS A O 1
ATOM 665 N N . ILE A 1 85 ? 7.268 -5.151 -4.254 1.00 98.12 85 ILE A N 1
ATOM 666 C CA . ILE A 1 85 ? 6.592 -4.164 -3.400 1.00 98.12 85 ILE A CA 1
ATOM 667 C C . ILE A 1 85 ? 5.107 -4.500 -3.247 1.00 98.12 85 ILE A C 1
ATOM 669 O O . ILE A 1 85 ? 4.577 -4.430 -2.141 1.00 98.12 85 ILE A O 1
ATOM 673 N N . PHE A 1 86 ? 4.443 -4.931 -4.321 1.00 98.12 86 PHE A N 1
ATOM 674 C CA . PHE A 1 86 ? 3.050 -5.373 -4.261 1.00 98.12 86 PHE A CA 1
ATOM 675 C C . PHE A 1 86 ? 2.843 -6.488 -3.224 1.00 98.12 86 PHE A C 1
ATOM 677 O O . PHE A 1 86 ? 1.972 -6.388 -2.358 1.00 98.12 86 PHE A O 1
ATOM 684 N N . ASN A 1 87 ? 3.692 -7.518 -3.246 1.00 97.31 87 ASN A N 1
ATOM 685 C CA . ASN A 1 87 ? 3.633 -8.614 -2.277 1.00 97.31 87 ASN A CA 1
ATOM 686 C C . ASN A 1 87 ? 3.994 -8.168 -0.852 1.00 97.31 87 ASN A C 1
ATOM 688 O O . ASN A 1 87 ? 3.378 -8.634 0.109 1.00 97.31 87 ASN A O 1
ATOM 692 N N . GLU A 1 88 ? 4.950 -7.248 -0.702 1.00 96.69 88 GLU A N 1
ATOM 693 C CA . GLU A 1 88 ? 5.269 -6.650 0.595 1.00 96.69 88 GLU A CA 1
ATOM 694 C 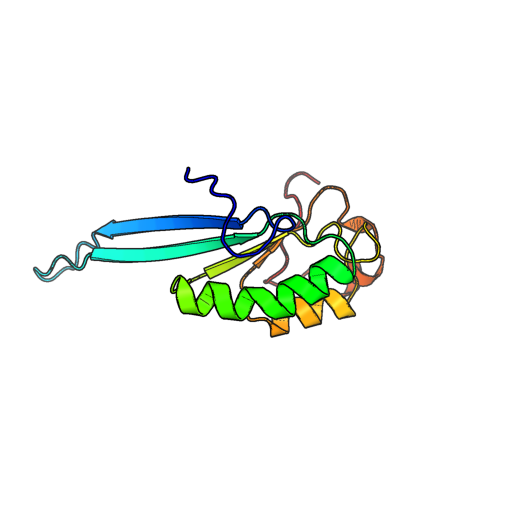C . GLU A 1 88 ? 4.051 -5.925 1.178 1.00 96.69 88 GLU A C 1
ATOM 696 O O . GLU A 1 88 ? 3.687 -6.202 2.319 1.00 96.69 88 GLU A O 1
ATOM 701 N N . LEU A 1 89 ? 3.360 -5.085 0.404 1.00 95.88 89 LEU A N 1
ATOM 702 C CA . LEU A 1 89 ? 2.153 -4.384 0.858 1.00 95.88 89 LEU A CA 1
ATOM 703 C C . LEU A 1 89 ? 1.030 -5.356 1.245 1.00 95.88 89 LEU A C 1
ATOM 705 O O . LEU A 1 89 ? 0.409 -5.187 2.295 1.00 95.88 89 LEU A O 1
ATOM 709 N N . LYS A 1 90 ? 0.816 -6.428 0.468 1.00 94.88 90 LYS A N 1
ATOM 710 C CA . LYS A 1 90 ? -0.152 -7.485 0.826 1.00 94.88 90 LYS A CA 1
ATOM 711 C C . LYS A 1 90 ? 0.180 -8.141 2.168 1.00 94.88 90 LYS A C 1
ATOM 713 O O . LYS A 1 90 ? -0.721 -8.407 2.962 1.00 94.88 90 LYS A O 1
ATOM 718 N N . SER A 1 91 ? 1.464 -8.362 2.456 1.00 94.88 91 SER A N 1
ATOM 719 C CA . SER A 1 91 ? 1.905 -8.954 3.728 1.00 94.88 91 SER A CA 1
ATOM 720 C C . SER A 1 91 ? 1.644 -8.055 4.946 1.00 94.88 91 SER A C 1
ATOM 722 O O . SER A 1 91 ? 1.521 -8.552 6.064 1.00 94.88 91 SER A O 1
ATOM 724 N N . MET A 1 92 ? 1.484 -6.742 4.741 1.00 92.75 92 MET A N 1
ATOM 725 C CA . MET A 1 92 ? 1.198 -5.769 5.803 1.00 92.75 92 MET A CA 1
ATOM 726 C C . MET A 1 92 ? -0.293 -5.700 6.180 1.00 92.75 92 MET A C 1
ATOM 728 O O . MET A 1 92 ? -0.697 -4.805 6.924 1.00 92.75 92 MET A O 1
ATOM 732 N N . GLN A 1 93 ? -1.122 -6.633 5.689 1.00 90.06 93 GLN A N 1
ATOM 733 C CA . GLN A 1 93 ? -2.577 -6.633 5.890 1.00 90.06 93 GLN A CA 1
ATOM 734 C C . GLN A 1 93 ? -3.226 -5.322 5.412 1.00 90.06 93 GLN A C 1
ATOM 736 O O . GLN A 1 93 ? -4.083 -4.752 6.095 1.00 90.06 93 GLN A O 1
ATOM 741 N N . VAL A 1 94 ? -2.757 -4.813 4.274 1.00 95.88 94 VAL A N 1
ATOM 742 C CA . VAL A 1 94 ? -3.481 -3.823 3.474 1.00 95.88 94 VAL A CA 1
ATOM 743 C C . VAL A 1 94 ? -4.671 -4.526 2.828 1.00 95.88 94 VAL A C 1
ATOM 745 O O . VAL A 1 94 ? -4.520 -5.658 2.377 1.00 95.88 94 VAL A O 1
ATOM 748 N N . ASP A 1 95 ? -5.831 -3.877 2.766 1.00 97.62 95 ASP A N 1
ATOM 749 C CA . ASP A 1 95 ? -7.026 -4.462 2.151 1.00 97.62 95 ASP A CA 1
ATOM 750 C C . ASP A 1 95 ? -7.145 -4.085 0.669 1.00 97.62 95 ASP A C 1
ATOM 752 O O . ASP A 1 95 ? -7.541 -4.913 -0.151 1.00 97.62 95 ASP A O 1
ATOM 756 N N . VAL A 1 96 ? -6.770 -2.849 0.315 1.00 98.06 96 VAL A N 1
ATOM 757 C CA . VAL A 1 96 ? -6.800 -2.331 -1.061 1.00 98.06 96 VAL A CA 1
ATOM 758 C C . VAL A 1 96 ? -5.541 -1.530 -1.370 1.00 98.06 96 VAL A C 1
ATOM 760 O O . VAL A 1 96 ? -5.135 -0.655 -0.604 1.00 98.06 96 VAL A O 1
ATOM 763 N N . ILE A 1 97 ? -4.962 -1.800 -2.536 1.00 98.38 97 ILE A N 1
ATOM 764 C CA . ILE A 1 97 ? -3.866 -1.046 -3.135 1.00 98.38 97 ILE A CA 1
ATOM 765 C C . ILE A 1 97 ? -4.439 -0.285 -4.328 1.00 98.38 97 ILE A C 1
ATOM 767 O O . ILE A 1 97 ? -4.932 -0.886 -5.281 1.00 98.38 97 ILE A O 1
ATOM 771 N N . THR A 1 98 ? -4.390 1.040 -4.277 1.00 98.44 98 THR A N 1
ATOM 772 C CA . THR A 1 98 ? -4.795 1.908 -5.383 1.00 98.44 98 THR A CA 1
ATOM 773 C C . THR A 1 98 ? -3.580 2.411 -6.152 1.00 98.44 98 THR A C 1
ATOM 775 O O . THR A 1 98 ? -2.484 2.533 -5.602 1.00 98.44 98 THR A O 1
ATOM 778 N N . MET A 1 99 ? -3.797 2.745 -7.419 1.00 98.25 99 MET A N 1
ATOM 779 C CA . MET A 1 99 ? -2.809 3.366 -8.302 1.00 98.25 99 MET A CA 1
ATOM 780 C C . MET A 1 99 ? -3.302 4.733 -8.809 1.00 98.25 99 MET A C 1
ATOM 782 O O . MET A 1 99 ? -4.399 5.172 -8.461 1.00 98.25 99 MET A O 1
ATOM 786 N N . GLY A 1 100 ? -2.504 5.388 -9.654 1.00 97.06 100 GLY A N 1
ATOM 787 C CA . GLY A 1 100 ? -2.816 6.676 -10.277 1.00 97.06 100 GLY A CA 1
ATOM 788 C C . GLY A 1 100 ? -2.215 6.799 -11.681 1.00 97.06 100 GLY A C 1
ATOM 789 O O . GLY A 1 100 ? -2.154 5.820 -12.432 1.00 97.06 100 GLY A O 1
ATOM 790 N N . ASN A 1 101 ? -1.761 7.989 -12.066 1.00 97.12 101 ASN A N 1
ATOM 791 C CA . ASN A 1 101 ? -1.169 8.230 -13.385 1.00 97.12 101 ASN A CA 1
ATOM 792 C C . ASN A 1 101 ? 0.135 7.445 -13.626 1.00 97.12 101 ASN A C 1
ATOM 794 O O . ASN A 1 101 ? 0.493 7.205 -14.778 1.00 97.12 101 ASN A O 1
ATOM 798 N N . HIS A 1 102 ? 0.825 6.987 -12.578 1.00 97.75 102 HIS A N 1
ATOM 799 C CA . HIS A 1 102 ? 2.043 6.176 -12.699 1.00 97.75 102 HIS A CA 1
ATOM 800 C C . HIS A 1 102 ? 1.801 4.658 -12.700 1.00 97.75 102 HIS A C 1
ATOM 802 O O . HIS A 1 102 ? 2.755 3.883 -12.613 1.00 97.75 102 HIS A O 1
ATOM 808 N N . THR A 1 103 ? 0.548 4.216 -12.874 1.00 97.69 103 THR A N 1
ATOM 809 C CA . THR A 1 103 ? 0.159 2.792 -12.972 1.00 97.69 103 THR A CA 1
ATOM 810 C C . THR A 1 103 ? 1.101 1.980 -13.872 1.00 97.69 103 THR A C 1
ATOM 812 O O . THR A 1 103 ? 1.575 0.917 -13.481 1.00 97.69 103 THR A O 1
ATOM 815 N N . TRP A 1 104 ? 1.451 2.506 -15.047 1.00 97.62 104 TRP A N 1
ATOM 816 C CA . TRP A 1 104 ? 2.233 1.796 -16.067 1.00 97.62 104 TRP A CA 1
ATOM 817 C C . TRP A 1 104 ? 3.758 1.958 -15.937 1.00 97.62 104 TRP A C 1
ATOM 819 O O . TRP A 1 104 ? 4.501 1.514 -16.811 1.00 97.62 104 TRP A O 1
ATOM 829 N N . GLY A 1 105 ? 4.246 2.590 -14.862 1.00 97.69 105 GLY A N 1
ATOM 830 C CA . GLY A 1 105 ? 5.662 2.944 -14.692 1.00 97.69 105 GLY A CA 1
ATOM 831 C C . GLY A 1 105 ? 6.628 1.758 -14.569 1.00 97.69 105 GLY A C 1
ATOM 832 O O . GLY A 1 105 ? 7.822 1.899 -14.835 1.00 97.69 105 GLY A O 1
ATOM 833 N N . LYS A 1 106 ? 6.129 0.574 -14.190 1.00 98.00 106 LYS A N 1
ATOM 834 C CA . LYS A 1 106 ? 6.897 -0.681 -14.119 1.00 98.00 106 LYS A CA 1
ATOM 835 C C . LYS A 1 106 ? 6.139 -1.787 -14.844 1.00 98.00 106 LYS A C 1
ATOM 837 O O . LYS A 1 106 ? 4.948 -1.973 -14.616 1.00 98.00 106 LYS A O 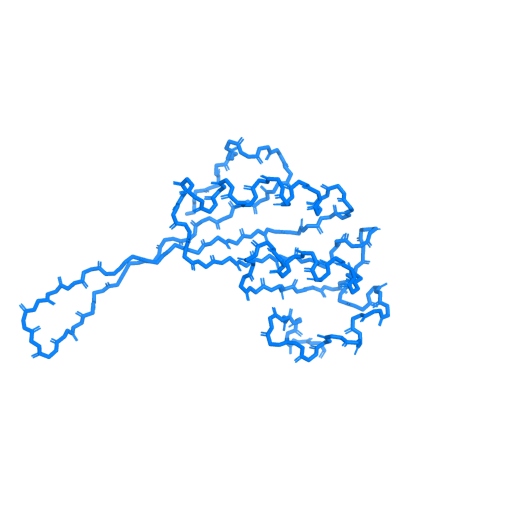1
ATOM 842 N N . LYS A 1 107 ? 6.840 -2.556 -15.684 1.00 98.25 107 LYS A N 1
ATOM 843 C CA . LYS A 1 107 ? 6.241 -3.657 -16.464 1.00 98.25 107 LYS A CA 1
ATOM 844 C C . LYS A 1 107 ? 5.707 -4.790 -15.585 1.00 98.25 107 LYS A C 1
ATOM 846 O O . LYS A 1 107 ? 4.797 -5.497 -16.001 1.00 98.25 107 LYS A O 1
ATOM 851 N N . ASP A 1 108 ? 6.234 -4.932 -14.373 1.00 98.31 108 ASP A N 1
ATOM 852 C CA . ASP A 1 108 ? 5.782 -5.888 -13.363 1.00 98.31 108 ASP A CA 1
ATOM 853 C C . ASP A 1 108 ? 4.260 -5.887 -13.162 1.00 98.31 108 ASP A C 1
ATOM 855 O O . ASP A 1 108 ? 3.683 -6.952 -12.941 1.00 98.31 108 ASP A O 1
ATOM 859 N N . ILE A 1 109 ? 3.605 -4.720 -13.269 1.00 98.12 109 ILE A N 1
ATOM 860 C CA . ILE A 1 109 ? 2.167 -4.581 -13.010 1.00 98.12 109 ILE A CA 1
ATOM 861 C C . ILE A 1 109 ? 1.317 -5.503 -13.879 1.00 98.12 109 ILE A C 1
ATOM 863 O O . ILE A 1 109 ? 0.324 -6.042 -13.401 1.00 98.12 109 ILE A O 1
ATOM 867 N N . PHE A 1 110 ? 1.734 -5.781 -15.117 1.00 98.06 110 PHE A N 1
ATOM 868 C CA . PHE A 1 110 ? 1.002 -6.680 -16.010 1.00 98.06 110 PHE A CA 1
ATOM 869 C C . PHE A 1 110 ? 0.908 -8.112 -15.460 1.00 98.06 110 PHE A C 1
ATOM 871 O O . PHE A 1 110 ? -0.021 -8.835 -15.808 1.00 98.06 110 PHE A O 1
ATOM 878 N N . GLY A 1 111 ? 1.819 -8.511 -14.566 1.00 98.12 111 GLY A N 1
ATOM 879 C CA . GLY A 1 111 ? 1.783 -9.813 -13.901 1.00 98.12 111 GLY A CA 1
ATOM 880 C C . GLY A 1 111 ? 0.737 -9.930 -12.787 1.00 98.12 111 GLY A C 1
ATOM 881 O O . GLY A 1 111 ? 0.391 -11.043 -12.403 1.00 98.12 111 GLY A O 1
ATOM 882 N N . PHE A 1 112 ? 0.225 -8.814 -12.260 1.00 97.88 112 PHE A N 1
ATOM 883 C CA . PHE A 1 112 ? -0.722 -8.809 -11.136 1.00 97.88 112 PHE A CA 1
ATOM 884 C C . PHE A 1 112 ? -1.865 -7.797 -11.285 1.00 97.88 112 PHE A C 1
ATOM 886 O O . PHE A 1 112 ? -2.615 -7.578 -10.338 1.00 97.88 112 PHE A O 1
ATOM 893 N N . ILE A 1 113 ? -2.047 -7.210 -12.470 1.00 97.31 113 ILE A N 1
ATOM 894 C CA . ILE A 1 113 ? -3.062 -6.178 -12.721 1.00 97.31 113 ILE A CA 1
ATOM 895 C C . ILE A 1 113 ? -4.496 -6.645 -12.434 1.00 97.31 113 ILE A C 1
ATOM 897 O O . ILE A 1 113 ? -5.345 -5.844 -12.066 1.00 97.31 113 ILE A O 1
ATOM 901 N N . ASN A 1 114 ? -4.748 -7.951 -12.559 1.00 97.06 114 ASN A N 1
ATOM 902 C CA . ASN A 1 114 ? -6.048 -8.573 -12.304 1.00 97.06 114 ASN A CA 1
ATOM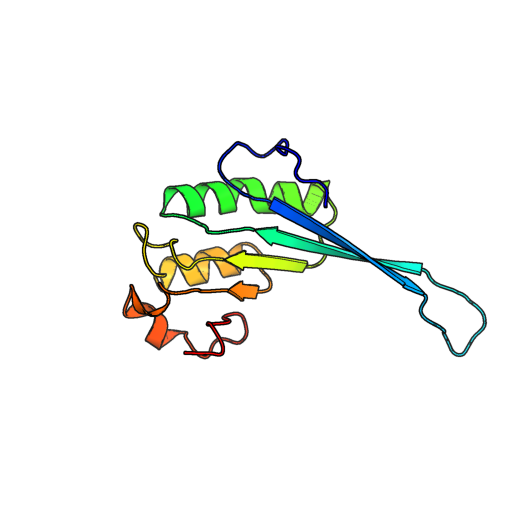 903 C C . ASN A 1 114 ? -6.229 -9.042 -10.847 1.00 97.06 114 ASN A C 1
ATOM 905 O O . ASN A 1 114 ? -7.204 -9.730 -10.540 1.00 97.06 114 ASN A O 1
ATOM 909 N N . ASP A 1 115 ? -5.289 -8.744 -9.946 1.00 98.00 115 ASP A N 1
ATOM 910 C CA . ASP A 1 115 ? -5.443 -9.081 -8.533 1.00 98.00 115 ASP A CA 1
ATOM 911 C C . ASP A 1 115 ? -6.586 -8.261 -7.917 1.00 98.00 115 ASP A C 1
ATOM 913 O O . ASP A 1 115 ? -6.637 -7.041 -8.036 1.00 98.00 115 ASP A O 1
ATOM 917 N N . LYS A 1 116 ? -7.489 -8.939 -7.204 1.00 96.81 116 LYS A N 1
ATOM 918 C CA . LYS A 1 116 ? -8.663 -8.339 -6.551 1.00 96.81 116 LYS A CA 1
ATOM 919 C C . LYS A 1 116 ? -8.342 -7.210 -5.562 1.00 96.81 116 LYS A C 1
ATOM 921 O O . LYS A 1 116 ? -9.243 -6.463 -5.195 1.00 96.81 116 LYS A O 1
ATOM 926 N N . MET A 1 117 ? -7.108 -7.145 -5.061 1.00 96.94 117 MET A N 1
ATOM 927 C CA . MET A 1 117 ? -6.663 -6.109 -4.129 1.00 96.94 117 MET A CA 1
ATOM 928 C C . MET A 1 117 ? -6.145 -4.859 -4.841 1.00 96.94 117 MET A C 1
ATOM 930 O O . MET A 1 117 ? -5.959 -3.843 -4.177 1.00 96.94 117 MET A O 1
ATOM 934 N N . LEU A 1 118 ? -5.893 -4.918 -6.151 1.00 98.19 118 LEU A N 1
ATOM 935 C CA . LEU A 1 118 ? -5.389 -3.797 -6.932 1.00 98.19 118 LEU A CA 1
ATOM 936 C C . LEU A 1 118 ? -6.543 -3.055 -7.614 1.00 98.19 118 LEU A C 1
ATOM 938 O O . LEU A 1 118 ? -7.369 -3.654 -8.297 1.00 98.19 118 LEU A O 1
ATOM 942 N N . ILE A 1 119 ? -6.568 -1.733 -7.469 1.00 98.06 119 ILE A N 1
ATOM 943 C CA . ILE A 1 119 ? -7.480 -0.848 -8.195 1.00 98.06 119 ILE A CA 1
ATOM 944 C C . ILE A 1 119 ? -6.650 0.182 -8.958 1.00 98.06 119 ILE A C 1
ATOM 946 O O . ILE A 1 119 ? -5.840 0.901 -8.374 1.00 98.06 119 ILE A O 1
ATOM 950 N N . ILE A 1 120 ? -6.877 0.275 -10.265 1.00 97.62 120 ILE A N 1
ATOM 951 C CA . ILE A 1 120 ? -6.292 1.301 -11.136 1.00 97.62 120 ILE A CA 1
ATOM 952 C C . ILE A 1 120 ? -7.338 2.385 -11.447 1.00 97.62 120 ILE A C 1
ATOM 954 O O . ILE A 1 120 ? -8.530 2.144 -11.226 1.00 97.62 120 ILE A O 1
ATOM 958 N N . PRO A 1 121 ? -6.941 3.576 -11.941 1.00 97.31 121 PRO A N 1
ATOM 959 C CA . PRO A 1 121 ? -7.899 4.601 -12.350 1.00 97.31 121 PRO A CA 1
ATOM 960 C C . PRO A 1 121 ? -8.936 4.026 -13.314 1.00 97.31 121 PRO A C 1
ATOM 962 O O . PRO A 1 121 ? -8.567 3.442 -14.321 1.00 97.31 121 PRO A O 1
ATOM 965 N N . ALA A 1 122 ? -10.227 4.169 -13.014 1.00 96.25 122 ALA A N 1
ATOM 966 C CA . ALA A 1 122 ? -11.296 3.591 -13.837 1.00 96.25 122 ALA A CA 1
ATOM 967 C C . ALA A 1 122 ? -11.493 4.318 -15.181 1.00 96.25 122 ALA A C 1
ATOM 969 O O . ALA A 1 122 ? -12.198 3.826 -16.055 1.00 96.25 122 ALA A O 1
ATOM 970 N N . ASN A 1 123 ? -10.896 5.500 -15.320 1.00 94.50 123 ASN A N 1
ATOM 971 C CA . ASN A 1 123 ? -10.983 6.395 -16.470 1.00 94.50 123 ASN A CA 1
ATOM 972 C C . ASN A 1 123 ? -9.707 6.373 -17.330 1.00 94.50 123 ASN A C 1
ATOM 974 O O . ASN A 1 123 ? -9.313 7.421 -17.846 1.00 94.50 123 ASN A O 1
ATOM 978 N N . TYR A 1 124 ? -9.038 5.220 -17.395 1.00 72.25 124 TYR A N 1
ATOM 979 C CA . TYR A 1 124 ? -7.838 5.023 -18.207 1.00 72.25 124 TYR A CA 1
ATOM 980 C C . TYR A 1 124 ? -8.154 4.860 -19.697 1.00 72.25 124 TYR A C 1
ATOM 982 O O . TYR A 1 124 ? -9.286 4.434 -20.026 1.00 72.25 124 TYR A O 1
#

Secondary structure (DSSP, 8-state):
------SS-TT--EEEEEEEEEE--SSS--EEEEEEEEEEEEEEHHHHHHHHHHHHHHHHHHHT-SEEEEEEEETTTTSS--HHHHHHHHHTT-SEEE--TTGGGSGGGGGTTT-TTEE--TT-

Mean predicted aligned error: 6.65 Å

Organism: NCBI:txid408170